Protein AF-A0A5B0FIC0-F1 (afdb_monomer_lite)

Secondary structure (DSSP, 8-state):
-------HHHHHHHHHHS-HHHHHHHHHHHHHH----HHHHHHHHHHHHHHHTT-PPP--HHHHHHHHTT-

Sequence (71 aa):
MASVNISLNQLLEVINSLNEIEKIQVRSALESEVEVSEDANEELLRRKKAFEEGRMTSRSWKDIKGKYERL

Foldseek 3Di:
DDDDPDDPVRVVVVLVPDDPVVVVVVVVVCVVVDPQDPVNVVVVVVQVVCVVVVNHDDDDPVVVCVVPVVD

pLDDT: mean 72.53, std 11.78, range [39.91, 89.44]

Radius of gyration: 15.07 Å; chains: 1; bounding box: 27×35×35 Å

Structure (mmCIF, N/CA/C/O backbone):
data_AF-A0A5B0FIC0-F1
#
_entry.id   AF-A0A5B0FIC0-F1
#
loop_
_atom_site.group_PDB
_atom_site.id
_atom_site.type_symbol
_atom_site.label_atom_id
_atom_site.label_alt_id
_atom_site.label_comp_id
_atom_site.label_asym_id
_atom_site.label_entity_id
_atom_site.label_seq_id
_atom_site.pdbx_PDB_ins_code
_atom_site.Cartn_x
_atom_site.Cartn_y
_atom_site.Cartn_z
_atom_site.occupancy
_atom_site.B_iso_or_equiv
_atom_site.auth_seq_id
_atom_site.auth_comp_id
_atom_site.auth_asym_id
_atom_site.auth_atom_id
_atom_site.pdbx_PDB_model_num
ATOM 1 N N . MET A 1 1 ? -11.925 -22.252 11.893 1.00 39.91 1 MET A N 1
ATOM 2 C CA . MET A 1 1 ? -11.586 -20.849 11.580 1.00 39.91 1 MET A CA 1
ATOM 3 C C . MET A 1 1 ? -12.663 -20.337 10.645 1.00 39.91 1 MET A C 1
ATOM 5 O O . MET A 1 1 ? -12.900 -20.978 9.629 1.00 39.91 1 MET A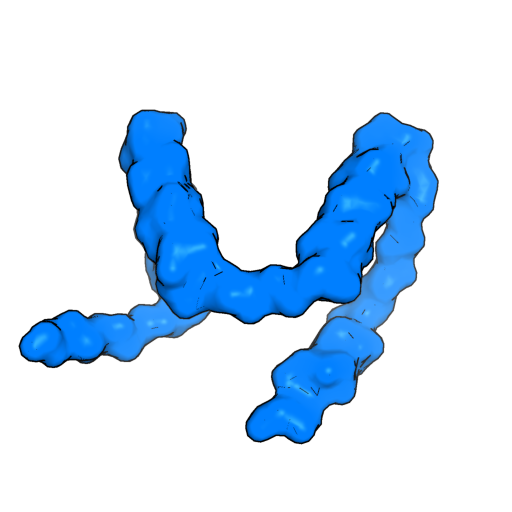 O 1
ATOM 9 N N . ALA A 1 2 ? -13.396 -19.295 11.029 1.00 43.66 2 ALA A N 1
ATOM 10 C CA . ALA A 1 2 ? -14.403 -18.707 10.153 1.00 43.66 2 ALA A CA 1
ATOM 11 C C . ALA A 1 2 ? -13.678 -17.818 9.136 1.00 43.66 2 ALA A C 1
ATOM 13 O O . ALA A 1 2 ? -13.097 -16.806 9.515 1.00 43.66 2 ALA A O 1
ATOM 14 N N . SER A 1 3 ? -13.656 -18.230 7.869 1.00 45.97 3 SER A N 1
ATOM 15 C CA . SER A 1 3 ? -13.205 -17.369 6.777 1.00 45.97 3 SER A CA 1
ATOM 16 C C . SER A 1 3 ? -14.334 -16.392 6.469 1.00 45.97 3 SER A C 1
ATOM 18 O O . SER A 1 3 ? -15.439 -16.806 6.115 1.00 45.97 3 SER A O 1
ATOM 20 N N . VAL A 1 4 ? -14.080 -15.101 6.665 1.00 56.97 4 VAL A N 1
ATOM 21 C CA . VAL A 1 4 ? -15.009 -14.050 6.257 1.00 56.97 4 VAL A CA 1
ATOM 22 C C . VAL A 1 4 ? -14.601 -13.629 4.851 1.00 56.97 4 VAL A C 1
ATOM 24 O O . VAL A 1 4 ? -13.508 -13.108 4.650 1.00 56.97 4 VAL A O 1
ATOM 27 N N . ASN A 1 5 ? -15.460 -13.891 3.867 1.00 59.97 5 ASN A N 1
ATOM 28 C CA . ASN A 1 5 ? -15.216 -13.489 2.486 1.00 59.97 5 ASN A CA 1
ATOM 29 C C . ASN A 1 5 ? -15.658 -12.028 2.315 1.00 59.97 5 ASN A C 1
ATOM 31 O O . ASN A 1 5 ? -16.824 -11.749 2.037 1.00 59.97 5 ASN A O 1
ATOM 35 N N . ILE A 1 6 ? -14.744 -11.102 2.597 1.00 68.69 6 ILE A N 1
ATOM 36 C CA . ILE A 1 6 ? -14.987 -9.657 2.561 1.00 68.69 6 ILE A CA 1
ATOM 37 C C . ILE A 1 6 ? -14.465 -9.115 1.229 1.00 68.69 6 ILE A C 1
ATOM 39 O O . ILE A 1 6 ? -13.343 -9.421 0.829 1.00 68.69 6 ILE A O 1
ATOM 43 N N . SER A 1 7 ? -15.253 -8.291 0.532 1.00 78.50 7 SER A N 1
ATOM 44 C CA . SER A 1 7 ? -14.752 -7.611 -0.668 1.00 78.50 7 SER A CA 1
ATOM 45 C C . SER A 1 7 ? -13.683 -6.571 -0.313 1.00 78.50 7 SER A C 1
ATOM 47 O O . SER A 1 7 ? -13.706 -5.985 0.770 1.00 78.50 7 SER A O 1
ATOM 49 N N . LEU A 1 8 ? -12.776 -6.277 -1.252 1.00 72.62 8 LEU A N 1
ATOM 50 C CA . LEU A 1 8 ? -11.725 -5.269 -1.059 1.00 72.62 8 LEU A CA 1
ATOM 51 C C . LEU A 1 8 ? -12.297 -3.907 -0.625 1.00 72.62 8 LEU A C 1
ATOM 53 O O . LEU A 1 8 ? -11.745 -3.249 0.250 1.00 72.62 8 LEU A O 1
ATOM 57 N N . ASN A 1 9 ? -13.433 -3.506 -1.199 1.00 75.69 9 ASN A N 1
ATOM 58 C CA . ASN A 1 9 ? -14.085 -2.238 -0.872 1.00 75.69 9 ASN A CA 1
ATOM 59 C C . ASN A 1 9 ? -14.607 -2.214 0.570 1.00 75.69 9 ASN A C 1
ATOM 61 O O . ASN A 1 9 ? -14.415 -1.228 1.271 1.00 75.69 9 ASN A O 1
ATOM 65 N N . GLN A 1 10 ? -15.199 -3.315 1.034 1.00 76.12 10 GLN A N 1
ATOM 66 C CA . GLN A 1 10 ? -15.658 -3.443 2.419 1.00 76.12 10 GLN A CA 1
ATOM 67 C C . GLN A 1 10 ? -14.482 -3.468 3.403 1.00 76.12 10 GLN A C 1
ATOM 69 O O . GLN A 1 10 ? -14.561 -2.863 4.467 1.00 76.12 10 GLN A O 1
ATOM 74 N N . LEU A 1 11 ? -13.367 -4.112 3.042 1.00 79.94 11 LEU A N 1
ATOM 75 C CA . LEU A 1 11 ? -12.149 -4.081 3.852 1.00 79.94 11 LEU A CA 1
ATOM 76 C C . LEU A 1 11 ? -11.605 -2.650 3.984 1.00 79.94 11 LEU A C 1
ATOM 78 O O . LEU A 1 11 ? -11.232 -2.229 5.077 1.00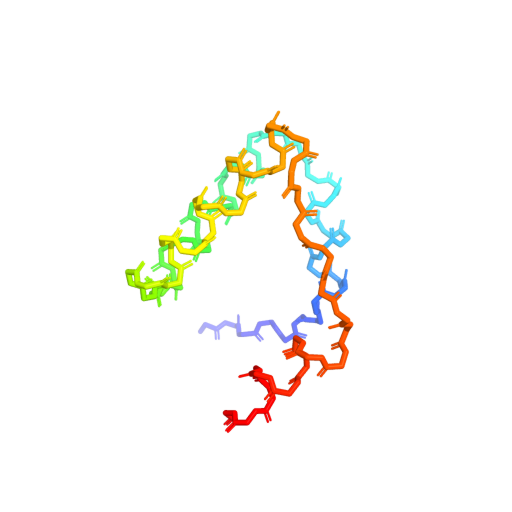 79.94 11 LEU A O 1
ATOM 82 N N . LEU A 1 12 ? -11.598 -1.887 2.889 1.00 80.25 12 LEU A N 1
ATOM 83 C CA . LEU A 1 12 ? -11.162 -0.489 2.890 1.00 80.25 12 LEU A CA 1
ATOM 84 C C . LEU A 1 12 ? -12.079 0.404 3.734 1.00 80.25 12 LEU A C 1
ATOM 86 O O . LEU A 1 12 ? -11.580 1.253 4.468 1.00 80.25 12 LEU A O 1
ATOM 90 N N . GLU A 1 13 ? -13.397 0.209 3.670 1.00 85.50 13 GLU A N 1
ATOM 91 C CA . GLU A 1 13 ? -14.350 0.922 4.532 1.00 85.50 13 GLU A CA 1
ATOM 92 C C . GLU A 1 13 ? -14.098 0.640 6.014 1.00 85.50 13 GLU A C 1
ATOM 94 O O . GLU A 1 13 ? -14.035 1.578 6.812 1.00 85.50 13 GLU A O 1
ATOM 99 N N . VAL A 1 14 ? -13.871 -0.629 6.373 1.00 83.88 14 VAL A N 1
ATOM 100 C CA . VAL A 1 14 ? -13.521 -1.015 7.745 1.00 83.88 14 VAL A CA 1
ATOM 101 C C . VAL A 1 14 ? -12.229 -0.322 8.168 1.00 83.88 14 VAL A C 1
ATOM 103 O O . VAL A 1 14 ? -12.245 0.390 9.166 1.00 83.88 14 VAL A O 1
ATOM 106 N N . ILE A 1 15 ? -11.147 -0.430 7.388 1.00 83.12 15 ILE A N 1
ATOM 107 C CA . ILE A 1 15 ? -9.846 0.187 7.706 1.00 83.12 15 ILE A CA 1
ATOM 108 C C . ILE A 1 15 ? -9.951 1.711 7.861 1.00 83.12 15 ILE A C 1
ATOM 110 O O . ILE A 1 15 ? -9.324 2.287 8.750 1.00 83.12 15 ILE A O 1
ATOM 114 N N . ASN A 1 16 ? -10.753 2.376 7.028 1.00 83.81 16 ASN A N 1
ATOM 115 C CA . ASN A 1 16 ? -10.947 3.825 7.102 1.00 83.81 16 ASN A CA 1
ATOM 116 C C . ASN A 1 16 ? -11.698 4.268 8.365 1.00 83.81 16 ASN A C 1
ATOM 118 O O . ASN A 1 16 ? -11.516 5.402 8.804 1.00 83.81 16 ASN A O 1
ATOM 122 N N . SER A 1 17 ? -12.514 3.388 8.948 1.00 88.81 17 SER A N 1
ATOM 123 C CA . SER A 1 17 ? -13.227 3.647 10.203 1.00 88.81 17 SER A CA 1
ATOM 124 C C . SER A 1 17 ? -12.378 3.419 11.462 1.00 88.81 17 SER A C 1
ATOM 126 O O . SER A 1 17 ? -12.773 3.851 12.544 1.00 88.81 17 SER A O 1
ATOM 128 N N . LEU A 1 18 ? -11.212 2.775 11.328 1.00 89.44 18 LEU A N 1
ATOM 129 C CA . LEU A 1 18 ? -10.317 2.458 12.441 1.00 89.44 18 LEU A CA 1
ATOM 130 C C . LEU A 1 18 ? -9.521 3.679 12.912 1.00 89.44 18 LEU A C 1
ATOM 132 O O . LEU A 1 18 ? -9.182 4.579 12.136 1.00 89.44 18 LEU A O 1
ATOM 136 N N . ASN A 1 19 ? -9.143 3.669 14.187 1.00 89.38 19 ASN A N 1
ATOM 137 C CA . ASN A 1 19 ? -8.159 4.608 14.717 1.00 89.38 19 ASN A CA 1
ATOM 138 C C . ASN A 1 19 ? -6.719 4.187 14.348 1.00 89.38 19 ASN A C 1
ATOM 140 O O . ASN A 1 19 ? -6.474 3.086 13.857 1.00 89.38 19 ASN A O 1
ATOM 144 N N . GLU A 1 20 ? -5.734 5.060 14.577 1.00 85.12 20 GLU A N 1
ATOM 145 C CA . GLU A 1 20 ? -4.342 4.800 14.166 1.00 85.12 20 GLU A CA 1
ATOM 146 C C . GLU A 1 20 ? -3.722 3.557 14.825 1.00 85.12 20 GLU A C 1
ATOM 148 O O . GLU A 1 20 ? -2.946 2.847 14.188 1.00 85.12 20 GLU A O 1
ATOM 153 N N . ILE A 1 21 ? -4.090 3.244 16.071 1.00 86.62 21 ILE A N 1
ATOM 154 C CA . ILE A 1 21 ? -3.583 2.059 16.781 1.00 86.62 21 ILE A CA 1
ATOM 155 C C . ILE A 1 21 ? -4.145 0.785 16.139 1.00 86.62 21 ILE A C 1
ATOM 157 O O . ILE A 1 21 ? -3.407 -0.163 15.875 1.00 86.62 21 ILE A O 1
ATOM 161 N N . GLU A 1 22 ? -5.440 0.780 15.839 1.00 81.56 22 GLU A N 1
ATOM 162 C CA . GLU A 1 22 ? -6.125 -0.333 15.178 1.00 81.56 22 GLU A CA 1
ATOM 163 C C . GLU A 1 22 ? -5.614 -0.544 13.746 1.00 81.56 22 GLU A C 1
ATOM 165 O O . GLU A 1 22 ? -5.392 -1.680 13.326 1.00 81.56 22 GLU A O 1
ATOM 170 N N . LYS A 1 23 ? -5.329 0.536 13.006 1.00 83.94 23 LYS A N 1
ATOM 171 C CA . LYS A 1 23 ? -4.706 0.447 11.675 1.00 83.94 23 LYS A CA 1
ATOM 172 C C . LYS A 1 23 ? -3.329 -0.206 11.723 1.00 83.94 23 LYS A C 1
ATOM 174 O O . LYS A 1 23 ? -3.011 -1.004 10.843 1.00 83.94 23 LYS A O 1
ATOM 179 N N . ILE A 1 24 ? -2.519 0.100 12.740 1.00 81.06 24 ILE A N 1
ATOM 180 C CA . ILE A 1 24 ? -1.206 -0.534 12.932 1.00 81.06 24 ILE A CA 1
ATOM 181 C C . ILE A 1 24 ? -1.372 -2.036 13.184 1.00 81.06 24 ILE A C 1
ATOM 183 O O . ILE A 1 24 ? -0.641 -2.831 12.603 1.00 81.06 24 ILE A O 1
ATOM 187 N N . GLN A 1 25 ? -2.354 -2.441 13.991 1.00 78.31 25 GLN A N 1
ATOM 188 C CA . GLN A 1 25 ? -2.619 -3.858 14.262 1.00 78.31 25 GLN A CA 1
ATOM 189 C C . GLN A 1 25 ? -3.084 -4.614 13.014 1.00 78.31 25 GLN A C 1
ATOM 191 O O . GLN A 1 25 ? -2.572 -5.697 12.732 1.00 78.31 25 GLN A O 1
ATOM 196 N N . VAL A 1 26 ? -4.005 -4.032 12.239 1.00 80.88 26 VAL A N 1
ATOM 197 C CA . VAL A 1 26 ? -4.465 -4.619 10.971 1.00 80.88 26 VAL A CA 1
ATOM 198 C C . VAL A 1 26 ? -3.317 -4.724 9.973 1.00 80.88 26 VAL A C 1
ATOM 200 O O . VAL A 1 26 ? -3.159 -5.758 9.330 1.00 80.88 26 VAL A O 1
ATOM 203 N N . ARG A 1 27 ? -2.470 -3.695 9.880 1.00 79.00 27 ARG A N 1
ATOM 204 C CA . ARG A 1 27 ? -1.270 -3.731 9.043 1.00 79.00 27 ARG A CA 1
ATOM 205 C C . ARG A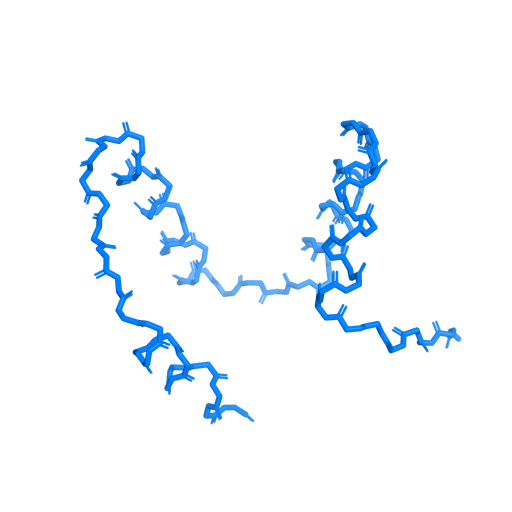 1 27 ? -0.342 -4.878 9.439 1.00 79.00 27 ARG A C 1
ATOM 207 O O . ARG A 1 27 ? 0.037 -5.647 8.566 1.00 79.00 27 ARG A O 1
ATOM 214 N N . SER A 1 28 ? -0.015 -5.016 10.722 1.00 75.25 28 SER A N 1
ATOM 215 C CA . SER A 1 28 ? 0.865 -6.089 11.199 1.00 75.25 28 SER A CA 1
ATOM 216 C C . SER A 1 28 ? 0.284 -7.482 10.938 1.00 75.25 28 SER A C 1
ATOM 218 O O . SER A 1 28 ? 1.022 -8.392 10.574 1.00 75.25 28 SER A O 1
ATOM 220 N N . ALA A 1 29 ? -1.035 -7.653 11.083 1.00 75.00 29 ALA A N 1
ATOM 221 C CA . ALA A 1 29 ? -1.710 -8.912 10.769 1.00 75.00 29 ALA A CA 1
ATOM 222 C C . ALA A 1 29 ? -1.637 -9.238 9.266 1.00 75.00 29 ALA A C 1
ATOM 224 O O . ALA A 1 29 ? -1.276 -10.353 8.895 1.00 75.00 29 ALA A O 1
ATOM 225 N N . LEU A 1 30 ? -1.890 -8.252 8.400 1.00 72.94 30 LEU A N 1
ATOM 226 C CA . LEU A 1 30 ? -1.791 -8.414 6.946 1.00 72.94 30 LEU A CA 1
ATOM 227 C C . LEU A 1 30 ? -0.350 -8.663 6.479 1.00 72.94 30 LEU A C 1
ATOM 229 O O . LEU A 1 30 ? -0.134 -9.481 5.594 1.00 72.94 30 LEU A O 1
ATOM 233 N N . GLU A 1 31 ? 0.641 -8.003 7.084 1.00 66.81 31 GLU A N 1
ATOM 234 C CA . GLU A 1 31 ? 2.064 -8.243 6.799 1.00 66.81 31 GLU A CA 1
ATOM 235 C C . GLU A 1 31 ? 2.511 -9.651 7.232 1.00 66.81 31 GLU A C 1
ATOM 237 O O . GLU A 1 31 ? 3.410 -10.215 6.618 1.00 66.81 31 GLU A O 1
ATOM 242 N N . SER A 1 32 ? 1.876 -10.241 8.253 1.00 62.56 32 SER A N 1
ATOM 243 C CA . SER A 1 32 ? 2.191 -11.604 8.704 1.00 62.56 32 SER A CA 1
ATOM 244 C C . SER A 1 32 ? 1.573 -12.713 7.845 1.00 62.56 32 SER A C 1
ATOM 246 O O . SER A 1 32 ? 2.097 -13.825 7.829 1.00 62.56 32 SER A O 1
ATOM 248 N N . GLU A 1 33 ? 0.481 -12.423 7.129 1.00 55.84 33 GLU A N 1
ATOM 249 C CA . GLU A 1 33 ? -0.229 -13.399 6.286 1.00 55.84 33 GLU A CA 1
ATOM 250 C C . GLU A 1 33 ? 0.074 -13.254 4.786 1.00 55.84 33 GLU A C 1
ATOM 252 O O . GLU A 1 33 ? -0.223 -14.160 4.006 1.00 55.84 33 GLU A O 1
ATOM 257 N N . VAL A 1 34 ? 0.678 -12.139 4.365 1.00 56.50 34 VAL A N 1
ATOM 258 C CA . VAL A 1 34 ? 1.026 -11.880 2.966 1.00 56.50 34 VAL A CA 1
ATOM 259 C C . VAL A 1 34 ? 2.540 -11.908 2.806 1.00 56.50 34 VAL A C 1
ATOM 261 O O . VAL A 1 34 ? 3.234 -10.942 3.116 1.00 56.50 34 VAL A O 1
ATOM 264 N N . GLU A 1 35 ? 3.053 -13.007 2.254 1.00 56.25 35 GLU A N 1
ATOM 265 C CA . GLU A 1 35 ? 4.438 -13.085 1.795 1.00 56.25 35 GLU A CA 1
ATOM 266 C C . GLU A 1 35 ? 4.572 -12.228 0.524 1.00 56.25 35 GLU A C 1
ATOM 268 O O . GLU A 1 35 ? 4.342 -12.665 -0.605 1.00 56.25 35 GLU A O 1
ATOM 273 N N . VAL A 1 36 ? 4.847 -10.937 0.710 1.00 62.41 36 VAL A N 1
ATOM 274 C CA . VAL A 1 36 ? 5.176 -10.041 -0.399 1.00 62.41 36 VAL A CA 1
ATOM 275 C C . VAL A 1 36 ? 6.574 -10.422 -0.871 1.00 62.41 36 VAL A C 1
ATOM 277 O O . VAL A 1 36 ? 7.528 -10.318 -0.102 1.00 62.41 36 VAL A O 1
ATOM 280 N N . SER A 1 37 ? 6.708 -10.856 -2.128 1.00 68.12 37 SER A N 1
ATOM 281 C CA . SER A 1 37 ? 8.024 -11.159 -2.698 1.00 68.12 37 SER A CA 1
ATOM 282 C C . SER A 1 37 ? 8.959 -9.953 -2.553 1.00 68.12 37 SER A C 1
ATOM 284 O O . SER A 1 37 ? 8.510 -8.808 -2.670 1.00 68.12 37 SER A O 1
ATOM 286 N N . GLU A 1 38 ? 10.254 -10.187 -2.325 1.00 69.75 38 GLU A N 1
ATOM 287 C CA . GLU A 1 38 ? 11.239 -9.102 -2.175 1.00 69.75 38 GLU A CA 1
ATOM 288 C C . GLU A 1 38 ? 11.156 -8.103 -3.340 1.00 69.75 38 GLU A C 1
ATOM 290 O O . GLU A 1 38 ? 11.044 -6.902 -3.104 1.00 69.75 38 GLU A O 1
ATOM 295 N N . ASP A 1 39 ? 11.024 -8.596 -4.575 1.00 71.69 39 ASP A N 1
ATOM 296 C CA . ASP A 1 39 ? 10.810 -7.781 -5.780 1.00 71.69 39 ASP A CA 1
ATOM 297 C C . ASP A 1 39 ? 9.590 -6.845 -5.691 1.00 71.69 39 ASP A C 1
ATOM 299 O O . ASP A 1 39 ? 9.606 -5.706 -6.169 1.00 71.69 39 ASP A O 1
ATOM 303 N N . ALA A 1 40 ? 8.486 -7.323 -5.110 1.00 71.00 40 ALA A N 1
ATOM 304 C CA . ALA A 1 40 ? 7.274 -6.528 -4.956 1.00 71.00 40 ALA A CA 1
ATOM 305 C C . ALA A 1 40 ? 7.445 -5.477 -3.852 1.00 71.00 40 ALA A C 1
ATOM 307 O O . ALA A 1 40 ? 6.961 -4.353 -4.002 1.00 71.00 40 ALA A O 1
ATOM 308 N N . ASN A 1 41 ? 8.172 -5.810 -2.784 1.00 76.44 41 ASN A N 1
ATOM 309 C CA . ASN A 1 41 ? 8.488 -4.878 -1.709 1.00 76.44 41 ASN A CA 1
ATOM 310 C C . ASN A 1 41 ? 9.446 -3.770 -2.184 1.00 76.44 41 ASN A C 1
ATOM 312 O O . ASN A 1 41 ? 9.200 -2.587 -1.937 1.00 76.44 41 ASN A O 1
ATOM 316 N N . GLU A 1 42 ? 10.483 -4.122 -2.947 1.00 79.69 42 GLU A N 1
ATOM 317 C CA . GLU A 1 42 ? 11.399 -3.161 -3.569 1.00 79.69 42 GLU A CA 1
ATOM 318 C C . GLU A 1 42 ? 10.666 -2.201 -4.510 1.00 79.69 42 GLU A C 1
ATOM 320 O O . GLU A 1 42 ? 10.878 -0.985 -4.459 1.00 79.69 42 GLU A O 1
ATOM 325 N N . GLU A 1 43 ? 9.743 -2.710 -5.332 1.00 81.12 43 GLU A N 1
ATOM 326 C CA . GLU A 1 43 ? 8.935 -1.862 -6.207 1.00 81.12 43 GLU A CA 1
ATOM 327 C C . GLU A 1 43 ? 8.015 -0.926 -5.408 1.00 81.12 43 GLU A C 1
ATOM 329 O O . GLU A 1 43 ? 7.843 0.239 -5.782 1.00 81.12 43 GLU A O 1
ATOM 334 N N . LEU A 1 44 ? 7.438 -1.384 -4.292 1.00 79.62 44 LEU A N 1
ATOM 335 C CA . LEU A 1 44 ? 6.627 -0.539 -3.408 1.00 79.62 44 LEU A CA 1
ATOM 336 C C . LEU A 1 44 ? 7.461 0.576 -2.763 1.00 79.62 44 LEU A C 1
ATOM 338 O O . LEU A 1 44 ? 7.052 1.741 -2.794 1.00 79.62 44 LEU A O 1
ATOM 342 N N . LEU A 1 45 ? 8.651 0.251 -2.252 1.00 81.38 45 LEU A N 1
ATOM 343 C CA . LEU A 1 45 ? 9.615 1.213 -1.708 1.00 81.38 45 LEU A CA 1
ATOM 344 C C . LEU A 1 45 ? 10.042 2.245 -2.756 1.00 81.38 45 LEU A C 1
ATOM 346 O O . LEU A 1 45 ? 10.008 3.453 -2.496 1.00 81.38 45 LEU A O 1
ATOM 350 N N . ARG A 1 46 ? 10.370 1.789 -3.970 1.00 84.69 46 ARG A N 1
ATOM 351 C CA . ARG A 1 46 ? 10.724 2.662 -5.096 1.00 84.69 46 ARG A CA 1
ATOM 352 C C . ARG A 1 46 ? 9.592 3.633 -5.426 1.00 84.69 46 ARG A C 1
ATOM 354 O O . ARG A 1 46 ? 9.841 4.820 -5.641 1.00 84.69 46 ARG A O 1
ATOM 361 N N . ARG A 1 47 ? 8.344 3.155 -5.435 1.00 79.19 47 ARG A N 1
ATOM 362 C CA . ARG A 1 47 ? 7.157 3.981 -5.708 1.00 79.19 47 ARG A CA 1
ATOM 363 C C . ARG A 1 47 ? 6.885 4.999 -4.609 1.00 79.19 47 ARG A C 1
ATOM 365 O O . ARG A 1 47 ? 6.568 6.140 -4.935 1.00 79.19 47 ARG A O 1
ATOM 372 N N . LYS A 1 48 ? 7.036 4.615 -3.340 1.00 79.88 48 LYS A N 1
ATOM 373 C CA . LYS A 1 48 ? 6.906 5.536 -2.204 1.00 79.88 48 LYS A CA 1
ATOM 374 C C . LYS A 1 48 ? 7.895 6.695 -2.332 1.00 79.88 48 LYS A C 1
ATOM 376 O O . LYS A 1 48 ? 7.488 7.851 -2.293 1.00 79.88 48 LYS A O 1
ATOM 381 N N . LYS A 1 49 ? 9.167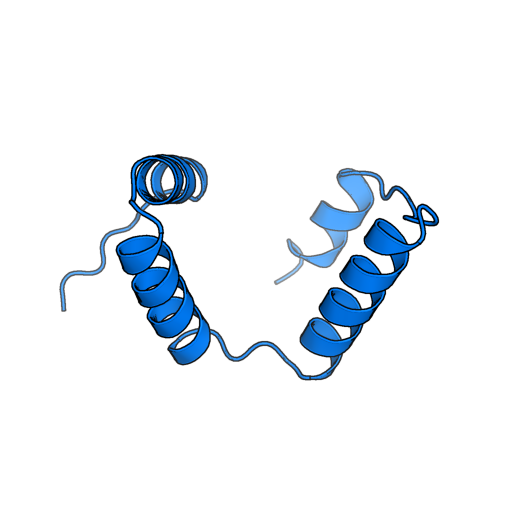 6.384 -2.590 1.00 83.38 49 LYS A N 1
ATOM 382 C CA . LYS A 1 49 ? 10.212 7.396 -2.775 1.00 83.38 49 LYS A CA 1
ATOM 383 C C . LYS A 1 49 ? 9.928 8.309 -3.974 1.00 83.38 49 LYS A C 1
ATOM 385 O O . LYS A 1 49 ? 10.030 9.524 -3.866 1.00 83.38 49 LYS A O 1
ATOM 390 N N . ALA A 1 50 ? 9.491 7.743 -5.101 1.00 81.81 50 ALA A N 1
ATOM 391 C CA . ALA A 1 50 ? 9.120 8.527 -6.280 1.00 81.81 50 ALA A CA 1
ATOM 392 C C . ALA A 1 50 ? 7.921 9.462 -6.032 1.00 81.81 50 ALA A C 1
ATOM 394 O O . ALA A 1 50 ? 7.860 10.540 -6.620 1.00 81.81 50 ALA A O 1
ATOM 395 N N . PHE A 1 51 ? 6.975 9.065 -5.176 1.00 78.75 51 PHE A N 1
ATOM 396 C CA . PHE A 1 51 ? 5.863 9.917 -4.754 1.00 78.75 51 PHE A CA 1
ATOM 397 C C . PHE A 1 51 ? 6.337 11.077 -3.869 1.00 78.75 51 PHE A C 1
ATOM 399 O O . PHE A 1 51 ? 6.001 12.222 -4.157 1.00 78.75 51 PHE A O 1
ATOM 406 N N . GLU A 1 52 ? 7.167 10.801 -2.858 1.00 77.19 52 GLU A N 1
ATOM 407 C CA . GLU A 1 52 ? 7.753 11.825 -1.975 1.00 77.19 52 GLU A CA 1
ATOM 408 C C . GLU A 1 52 ? 8.609 12.843 -2.750 1.00 77.19 52 GLU A C 1
ATOM 410 O O . GLU A 1 52 ? 8.609 14.030 -2.436 1.00 77.19 52 GLU A O 1
ATOM 415 N N . GLU A 1 53 ? 9.287 12.402 -3.812 1.00 88.50 53 GLU A N 1
ATOM 416 C CA . GLU A 1 53 ? 10.081 13.257 -4.704 1.00 88.50 53 GLU A CA 1
ATOM 417 C C . GLU A 1 53 ? 9.252 13.976 -5.789 1.00 88.50 53 GLU A C 1
ATOM 419 O O . GLU A 1 53 ? 9.811 14.729 -6.590 1.00 88.50 53 GLU A O 1
ATOM 424 N N . GLY A 1 54 ? 7.936 13.736 -5.872 1.00 77.56 54 GLY A N 1
ATOM 425 C CA . GLY A 1 54 ? 7.059 14.324 -6.893 1.00 77.56 54 GLY A CA 1
ATOM 426 C C . GLY A 1 54 ? 7.295 13.805 -8.321 1.00 77.56 54 GLY A C 1
ATOM 427 O O . GLY A 1 54 ? 6.855 14.423 -9.287 1.00 77.56 54 GLY A O 1
ATOM 428 N N . ARG A 1 55 ? 7.984 12.669 -8.480 1.00 78.56 55 ARG A N 1
ATOM 429 C CA . ARG A 1 55 ? 8.354 12.045 -9.768 1.00 78.56 55 ARG A CA 1
ATOM 430 C C . ARG A 1 55 ? 7.555 10.778 -10.057 1.00 78.56 55 ARG A C 1
ATOM 432 O O . ARG A 1 55 ? 8.036 9.860 -10.724 1.00 78.56 55 ARG A O 1
ATOM 439 N N . MET A 1 56 ? 6.348 10.684 -9.509 1.00 76.75 56 MET A N 1
ATOM 440 C CA . MET A 1 56 ? 5.554 9.471 -9.626 1.00 76.75 56 MET A CA 1
ATOM 441 C C . MET A 1 56 ? 5.141 9.248 -11.083 1.00 76.75 56 MET A C 1
ATOM 443 O O . MET A 1 56 ? 4.498 10.092 -11.704 1.00 76.75 56 MET A O 1
ATOM 447 N N . THR A 1 57 ? 5.494 8.087 -11.631 1.00 69.00 57 THR A N 1
ATOM 448 C CA . THR A 1 57 ? 4.995 7.675 -12.940 1.00 69.00 57 THR A CA 1
ATOM 449 C C . THR A 1 57 ? 3.538 7.248 -12.799 1.00 69.00 57 THR A C 1
ATOM 451 O O . THR A 1 57 ? 3.187 6.421 -11.952 1.00 69.00 57 THR A O 1
ATOM 454 N N . SER A 1 58 ? 2.663 7.827 -13.618 1.00 67.06 58 SER A N 1
ATOM 455 C CA . SER A 1 58 ? 1.293 7.346 -13.740 1.00 67.06 58 SER A CA 1
ATOM 456 C C . SER A 1 58 ? 1.296 6.050 -14.551 1.00 67.06 58 SER A C 1
ATOM 458 O O . SER A 1 58 ? 1.987 5.914 -15.560 1.00 67.06 58 SER A O 1
ATOM 460 N N . ARG A 1 59 ? 0.538 5.059 -14.084 1.00 64.44 59 ARG A N 1
ATOM 461 C CA . ARG A 1 59 ? 0.242 3.842 -14.845 1.00 64.44 59 ARG A CA 1
ATOM 462 C C . ARG A 1 59 ? -1.228 3.837 -15.195 1.00 64.44 59 ARG A C 1
ATOM 464 O O . ARG A 1 59 ? -2.052 4.257 -14.383 1.00 64.44 59 ARG A O 1
ATOM 471 N N . SER A 1 60 ? -1.560 3.337 -16.381 1.00 71.38 60 SER A N 1
ATOM 472 C CA . SER A 1 60 ? -2.961 3.127 -16.708 1.00 71.38 60 SER A CA 1
ATOM 473 C C . SER A 1 60 ? -3.508 1.975 -15.861 1.00 71.38 60 SER A C 1
ATOM 475 O O . SER A 1 60 ? -2.821 0.985 -15.598 1.00 71.38 60 SER A O 1
ATOM 477 N N . TRP A 1 61 ? -4.772 2.083 -15.452 1.00 64.19 61 TRP A N 1
ATOM 478 C CA . TRP A 1 61 ? -5.483 1.001 -14.764 1.00 64.19 61 TRP A CA 1
ATOM 479 C C . TRP A 1 61 ? -5.430 -0.319 -15.551 1.00 64.19 61 TRP A C 1
ATOM 481 O O . TRP A 1 61 ? -5.346 -1.398 -14.972 1.00 64.19 61 TRP A O 1
ATOM 491 N N . LYS A 1 62 ? -5.404 -0.224 -16.885 1.00 71.81 62 LYS A N 1
ATOM 492 C CA . LYS A 1 62 ? -5.332 -1.360 -17.806 1.00 71.81 62 LYS A CA 1
ATOM 493 C C . LYS A 1 62 ? -4.018 -2.141 -17.665 1.00 71.81 62 LYS A C 1
ATOM 495 O O . LYS A 1 62 ? -4.050 -3.370 -17.669 1.00 71.81 62 LYS A O 1
ATOM 500 N N . ASP A 1 63 ? -2.899 -1.442 -17.469 1.00 72.88 63 ASP A N 1
ATOM 501 C CA . ASP A 1 63 ? -1.576 -2.057 -17.279 1.00 72.88 63 ASP A CA 1
ATOM 502 C C . ASP A 1 63 ? -1.459 -2.747 -15.919 1.00 72.88 63 ASP A C 1
ATOM 504 O O . ASP A 1 63 ? -0.842 -3.804 -15.798 1.00 72.88 63 ASP A O 1
ATOM 508 N N . ILE A 1 64 ? -2.077 -2.159 -14.891 1.00 68.94 64 ILE A N 1
ATOM 509 C CA . ILE A 1 64 ? -2.129 -2.745 -13.549 1.00 68.94 64 ILE A CA 1
ATOM 510 C C . ILE A 1 64 ? -2.974 -4.021 -13.592 1.00 68.94 64 ILE A C 1
ATOM 512 O O . ILE A 1 64 ? -2.498 -5.086 -13.213 1.00 68.94 64 ILE A O 1
ATOM 516 N N . LYS A 1 65 ? -4.190 -3.937 -14.139 1.00 69.00 65 LYS A N 1
ATOM 517 C CA . LYS A 1 65 ? -5.121 -5.064 -14.247 1.00 69.00 65 LYS A CA 1
ATOM 518 C C . LYS A 1 65 ? -4.503 -6.255 -14.992 1.00 69.00 65 LYS A C 1
ATOM 520 O O . LYS A 1 65 ? -4.513 -7.373 -14.491 1.00 69.00 65 LYS A O 1
ATOM 525 N N . GLY A 1 66 ? -3.860 -6.007 -16.136 1.00 71.69 66 GLY A N 1
ATO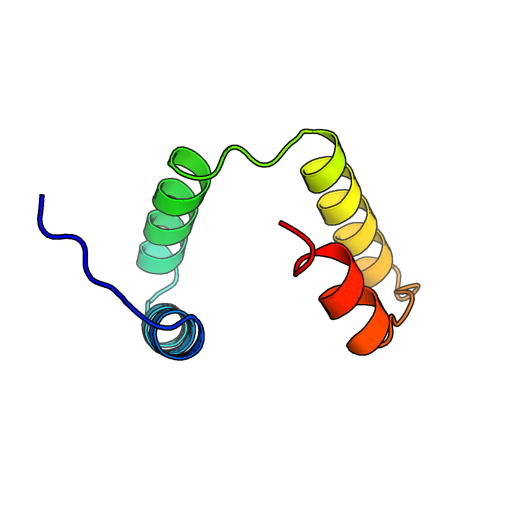M 526 C CA . GLY A 1 66 ? -3.223 -7.061 -16.934 1.00 71.69 66 GLY A CA 1
ATOM 527 C C . GLY A 1 66 ? -2.035 -7.762 -16.262 1.00 71.69 66 GLY A C 1
ATOM 528 O O . GLY A 1 66 ? -1.724 -8.893 -16.633 1.00 71.69 66 GLY A O 1
ATOM 529 N N . LYS A 1 67 ? -1.376 -7.116 -15.290 1.00 67.38 67 LYS A N 1
ATOM 530 C CA . LYS A 1 67 ? -0.250 -7.699 -14.545 1.00 67.38 67 LYS A CA 1
ATOM 531 C C . LYS A 1 67 ? -0.711 -8.627 -13.415 1.00 67.38 67 LYS A C 1
ATOM 533 O O . LYS A 1 67 ? -0.006 -9.585 -13.123 1.00 67.38 67 LYS A O 1
ATOM 538 N N . TYR A 1 68 ? -1.861 -8.347 -12.799 1.00 63.53 68 TYR A N 1
ATOM 539 C CA . TYR A 1 68 ? -2.306 -9.030 -11.577 1.00 63.53 68 TYR A CA 1
ATOM 540 C C . TYR A 1 68 ? -3.503 -9.978 -11.768 1.00 63.53 68 TYR A C 1
ATOM 542 O O . TYR A 1 68 ? -3.703 -10.837 -10.923 1.00 63.53 68 TYR A O 1
ATOM 550 N N . GLU A 1 69 ? -4.255 -9.896 -12.872 1.00 52.31 69 GLU A N 1
ATOM 551 C CA . GLU A 1 69 ? -5.364 -10.830 -13.178 1.00 52.31 69 GLU A CA 1
ATOM 552 C C . GLU A 1 69 ? -4.955 -12.044 -14.038 1.00 52.31 69 GLU A C 1
ATOM 554 O O . G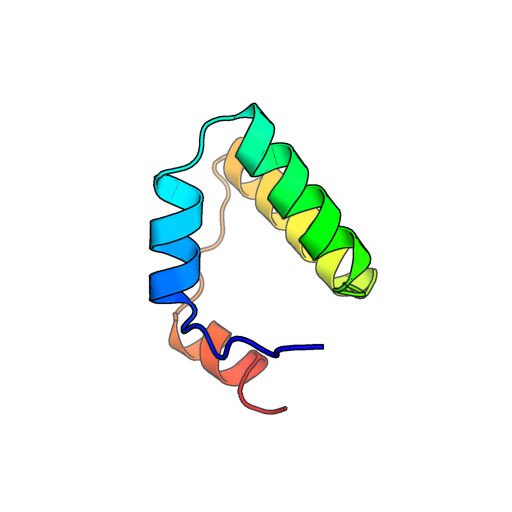LU A 1 69 ? -5.811 -12.786 -14.510 1.00 52.31 69 GLU A O 1
ATOM 559 N N . ARG A 1 70 ? -3.657 -12.245 -14.303 1.00 47.28 70 ARG A N 1
ATOM 560 C CA . ARG A 1 70 ? -3.159 -13.455 -14.995 1.00 47.28 70 ARG A CA 1
ATOM 561 C C . ARG A 1 70 ? -2.765 -14.598 -14.047 1.00 47.28 70 ARG A C 1
ATOM 563 O O . ARG A 1 70 ? -2.231 -15.596 -14.527 1.00 47.28 70 ARG A O 1
ATOM 570 N N . LEU A 1 71 ? -2.993 -14.435 -12.746 1.00 41.69 71 LEU A N 1
ATOM 571 C CA . LEU A 1 71 ? -2.920 -15.491 -11.732 1.00 41.69 71 LEU A CA 1
ATOM 572 C C . LEU A 1 71 ? -4.321 -16.058 -11.494 1.00 41.69 71 LEU A C 1
ATOM 574 O O . LEU A 1 71 ? -4.406 -17.276 -11.238 1.00 41.69 71 LEU A O 1
#